Protein AF-A0A075FVX8-F1 (afdb_monomer_lite)

Secondary structure (DSSP, 8-state):
----------TTS--HHHHHHHHHHHHHHHHHHHSS--------S--TTS---------HHHHT-HHHHHHHHHHHHHHHH-HHHHHHHHHHHHHHHHHHHHHTT--HHHHHHHHHHHHT-----

InterPro domains:
  IPR002202 Hydroxymethylglutaryl-CoA reductase, class I/II [PF00368] (1-120)
  IPR002202 Hydroxymethylglutaryl-CoA reductase, class I/II [PTHR10572] (2-120)
  IPR009029 Hydroxymethylglutaryl-CoA reductase, class I/II, substrate-binding domain superfamily [SSF56542] (13-122)
  IPR023074 Hydroxymethylglutaryl-CoA reductase, class I/II, catalytic domain superfamily [G3DSA:3.90.770.10] (1-124)

Structure (mmCIF, N/CA/C/O backbone):
data_AF-A0A075FVX8-F1
#
_entry.id   AF-A0A075FVX8-F1
#
loop_
_atom_site.group_PDB
_atom_site.id
_atom_site.type_symbol
_atom_site.label_atom_id
_atom_site.label_alt_id
_atom_site.label_comp_id
_atom_site.label_asym_id
_atom_site.label_entity_id
_atom_site.label_seq_id
_atom_site.pdbx_PDB_ins_code
_atom_site.Cartn_x
_atom_site.Cartn_y
_atom_site.Cartn_z
_atom_site.occupancy
_atom_site.B_iso_or_equiv
_atom_site.auth_seq_id
_atom_site.auth_comp_id
_atom_site.auth_asym_id
_atom_site.auth_atom_id
_atom_site.pdbx_PDB_model_num
ATOM 1 N N . MET A 1 1 ? -7.493 -13.019 21.460 1.00 88.81 1 MET A N 1
ATOM 2 C CA . MET A 1 1 ? -7.837 -11.621 21.125 1.00 88.81 1 MET A CA 1
ATOM 3 C C . MET A 1 1 ? -8.887 -11.665 20.030 1.00 88.81 1 MET A C 1
ATOM 5 O O . MET A 1 1 ? -8.672 -12.394 19.071 1.00 88.81 1 MET A O 1
ATOM 9 N N . LEU A 1 2 ? -10.022 -10.987 20.205 1.00 95.56 2 LEU A N 1
ATOM 10 C CA . LEU A 1 2 ? -11.062 -10.877 19.178 1.00 95.56 2 LEU A CA 1
ATOM 11 C C . LEU A 1 2 ? -10.829 -9.582 18.397 1.00 95.56 2 LEU A C 1
ATOM 13 O O . LEU A 1 2 ? -10.656 -8.532 19.012 1.00 95.56 2 LEU A O 1
ATOM 17 N N . ILE A 1 3 ? -10.806 -9.668 17.069 1.00 97.25 3 ILE A N 1
ATOM 18 C CA . ILE A 1 3 ? -10.683 -8.515 16.173 1.00 97.25 3 ILE A CA 1
ATOM 19 C C . ILE A 1 3 ? -11.990 -8.420 15.393 1.00 97.25 3 ILE A C 1
ATOM 21 O O . ILE A 1 3 ? -12.432 -9.409 14.811 1.00 97.25 3 ILE A O 1
ATOM 25 N N . VAL A 1 4 ? -12.608 -7.242 15.409 1.00 97.12 4 VAL A N 1
ATOM 26 C CA . VAL A 1 4 ? -13.813 -6.942 14.634 1.00 97.12 4 VAL A CA 1
ATOM 27 C C . VAL A 1 4 ? -13.424 -5.922 13.577 1.00 97.12 4 VAL A C 1
ATOM 29 O O . VAL A 1 4 ? -13.007 -4.816 13.916 1.00 97.12 4 VAL A O 1
ATOM 32 N N . GLU A 1 5 ? -13.534 -6.300 12.307 1.00 97.00 5 GLU A N 1
ATOM 33 C CA . GLU A 1 5 ? -13.227 -5.423 11.178 1.00 97.00 5 GLU A CA 1
ATOM 34 C C . GLU A 1 5 ? -14.522 -4.887 10.566 1.00 97.00 5 GLU A C 1
ATOM 36 O O . GLU A 1 5 ? -15.383 -5.646 10.121 1.00 97.00 5 GLU A O 1
ATOM 41 N N . LEU A 1 6 ? -14.652 -3.562 10.536 1.00 96.75 6 LEU A N 1
ATOM 42 C CA . LEU A 1 6 ? -15.718 -2.871 9.822 1.00 96.75 6 LEU A CA 1
ATOM 43 C C . LEU A 1 6 ? -15.270 -2.629 8.379 1.00 96.75 6 LEU A C 1
ATOM 45 O O . LEU A 1 6 ? -14.285 -1.932 8.140 1.00 96.75 6 LEU A O 1
ATOM 49 N N . LEU A 1 7 ? -16.005 -3.183 7.416 1.00 96.44 7 LEU A N 1
ATOM 50 C CA . LEU A 1 7 ? -15.822 -2.865 6.002 1.00 96.44 7 LEU A CA 1
ATOM 51 C C . LEU A 1 7 ? -16.721 -1.679 5.657 1.00 96.44 7 LEU A C 1
ATOM 53 O O . LEU A 1 7 ? -17.943 -1.809 5.648 1.00 96.44 7 LEU A O 1
ATOM 57 N N . ILE A 1 8 ? -16.106 -0.522 5.426 1.00 96.12 8 ILE A N 1
ATOM 58 C CA . ILE A 1 8 ? -16.803 0.752 5.248 1.00 96.12 8 ILE A CA 1
ATOM 59 C C . ILE A 1 8 ? -16.475 1.297 3.862 1.00 96.12 8 ILE A C 1
ATOM 61 O O . ILE A 1 8 ? -15.304 1.460 3.517 1.00 96.12 8 ILE A O 1
ATOM 65 N N . ASP A 1 9 ? -17.514 1.609 3.092 1.00 96.62 9 ASP A N 1
ATOM 66 C CA . ASP A 1 9 ? -17.383 2.474 1.925 1.00 96.62 9 ASP A CA 1
ATOM 67 C C . ASP A 1 9 ? -17.311 3.930 2.400 1.00 96.62 9 ASP A C 1
ATOM 69 O O . ASP A 1 9 ? -18.221 4.437 3.058 1.00 96.62 9 ASP A O 1
ATOM 73 N N . VAL A 1 10 ? -16.187 4.579 2.112 1.00 96.81 10 VAL A N 1
ATOM 74 C CA . VAL A 1 10 ? -15.881 5.951 2.538 1.00 96.81 10 VAL A CA 1
ATOM 75 C C . VAL A 1 10 ? -16.048 6.962 1.400 1.00 96.81 10 VAL A C 1
ATOM 77 O O . VAL A 1 10 ? -15.718 8.136 1.580 1.00 96.81 10 VAL A O 1
ATOM 80 N N . GLY A 1 11 ? -16.540 6.518 0.236 1.00 95.81 11 GLY A N 1
ATOM 81 C CA . GLY A 1 11 ? -16.664 7.331 -0.969 1.00 95.81 11 GLY A CA 1
ATOM 82 C C . GLY A 1 11 ? -15.331 7.965 -1.373 1.00 95.81 11 GLY A C 1
ATOM 83 O O . GLY A 1 11 ? -14.286 7.307 -1.408 1.00 95.81 11 GLY A O 1
ATOM 84 N N . ASP A 1 12 ? -15.357 9.274 -1.621 1.00 96.06 12 ASP A N 1
ATOM 85 C CA . ASP A 1 12 ? -14.188 10.041 -2.068 1.00 96.06 12 ASP A CA 1
ATOM 86 C C . ASP A 1 12 ? -13.205 10.392 -0.941 1.00 96.06 12 ASP A C 1
ATOM 88 O O . ASP A 1 12 ? -12.118 10.918 -1.189 1.00 96.06 12 ASP A O 1
ATOM 92 N N . ALA A 1 13 ? -13.545 10.10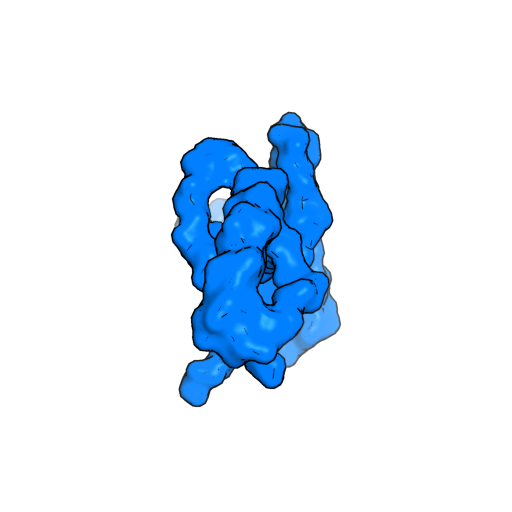0 0.317 1.00 96.31 13 ALA A N 1
ATOM 93 C CA . ALA A 1 13 ? -12.642 10.348 1.430 1.00 96.31 13 ALA A CA 1
ATOM 94 C C . ALA A 1 13 ? -11.522 9.293 1.500 1.00 96.31 13 ALA A C 1
ATOM 96 O O . ALA A 1 13 ? -11.651 8.145 1.062 1.00 96.31 13 ALA A O 1
ATOM 97 N N . MET A 1 14 ? -10.416 9.647 2.161 1.00 96.50 14 MET A N 1
ATOM 98 C CA . MET A 1 14 ? -9.446 8.646 2.622 1.00 96.50 14 MET A CA 1
ATOM 99 C C . MET A 1 14 ? -10.103 7.681 3.621 1.00 96.50 14 MET A C 1
ATOM 101 O O . MET A 1 14 ? -9.908 6.47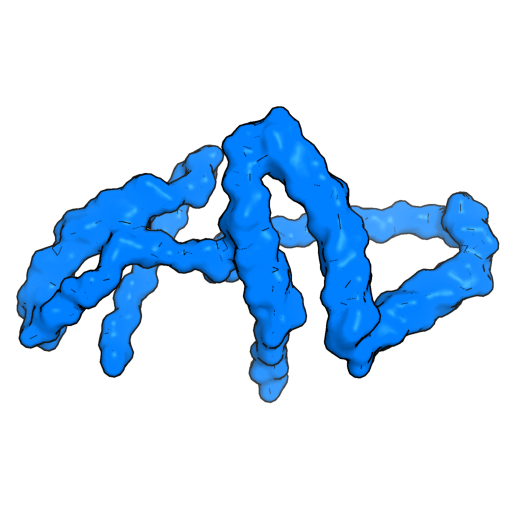2 3.530 1.00 96.50 14 MET A O 1
ATOM 105 N N . GLY A 1 15 ? -10.904 8.218 4.549 1.00 96.56 15 GLY A N 1
ATOM 106 C CA . GLY A 1 15 ? -11.763 7.420 5.424 1.00 96.56 15 GLY A CA 1
ATOM 107 C C . GLY A 1 15 ? -11.314 7.263 6.879 1.00 96.56 15 GLY A C 1
ATOM 108 O O . GLY A 1 15 ? -12.042 6.648 7.653 1.00 96.56 15 GLY A O 1
ATOM 109 N N . ALA A 1 16 ? -10.166 7.816 7.289 1.00 96.56 16 ALA A N 1
ATOM 110 C CA . ALA A 1 16 ? -9.622 7.596 8.635 1.00 96.56 16 ALA A CA 1
ATOM 111 C C . ALA A 1 16 ? -10.565 8.057 9.761 1.00 96.56 16 ALA A C 1
ATOM 113 O O . ALA A 1 16 ? -10.924 7.264 10.631 1.00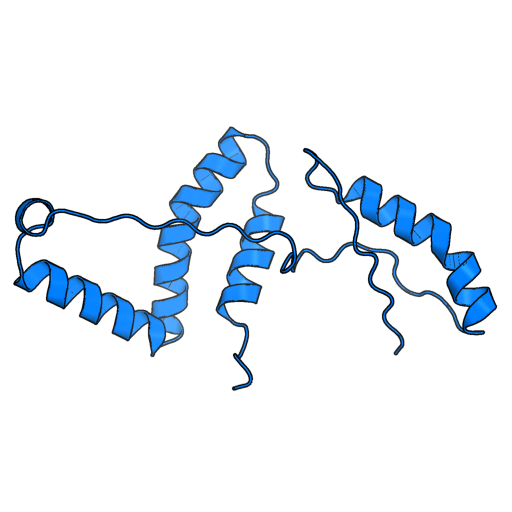 96.56 16 ALA A O 1
ATOM 114 N N . ASN A 1 17 ? -11.022 9.311 9.713 1.00 96.62 17 ASN A N 1
ATOM 115 C CA . ASN A 1 17 ? -11.874 9.873 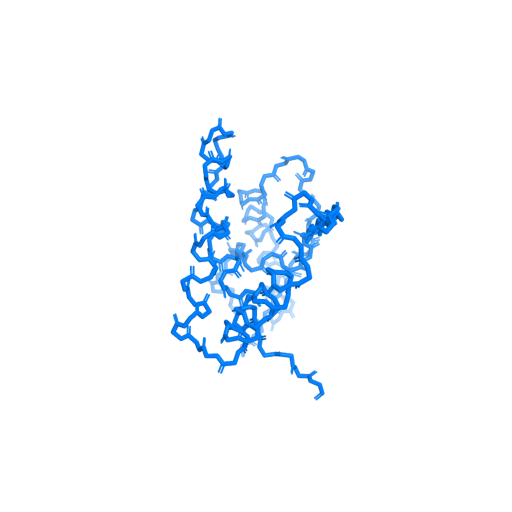10.765 1.00 96.62 17 ASN A CA 1
ATOM 116 C C . ASN A 1 17 ? -13.235 9.173 10.834 1.00 96.62 17 ASN A C 1
ATOM 118 O O . ASN A 1 17 ? -13.639 8.738 11.907 1.00 96.62 17 ASN A O 1
ATOM 122 N N . VAL A 1 18 ? -13.908 9.007 9.689 1.00 96.75 18 VAL A N 1
ATOM 123 C CA . VAL A 1 18 ? -15.222 8.345 9.635 1.00 96.75 18 VAL A CA 1
ATOM 124 C C . VAL A 1 18 ? -15.144 6.902 10.137 1.00 96.75 18 VAL A C 1
ATOM 126 O O . VAL A 1 18 ? -15.990 6.488 10.926 1.00 96.75 18 VAL A O 1
ATOM 129 N N . THR A 1 19 ? -14.086 6.169 9.776 1.00 97.19 19 THR A N 1
ATOM 130 C CA . THR A 1 19 ? -13.861 4.801 10.258 1.00 97.19 19 THR A CA 1
ATOM 131 C C . THR A 1 19 ? -13.690 4.771 11.772 1.00 97.19 19 THR A C 1
ATOM 133 O O . THR A 1 19 ? -14.350 3.980 12.441 1.00 97.19 19 THR A O 1
ATOM 136 N N . ASN A 1 20 ? -12.863 5.654 12.339 1.00 98.00 20 ASN A N 1
ATOM 137 C CA . ASN A 1 20 ? -12.640 5.692 13.786 1.00 98.00 20 ASN A CA 1
ATOM 138 C C . ASN A 1 20 ? -13.920 6.049 14.551 1.00 98.00 20 ASN A C 1
ATOM 140 O O . ASN A 1 20 ? -14.257 5.368 15.516 1.00 98.00 20 ASN A O 1
ATOM 144 N N . THR A 1 21 ? -14.677 7.043 14.080 1.00 98.31 21 THR A N 1
ATOM 145 C CA . THR A 1 21 ? -15.965 7.415 14.679 1.00 98.31 21 THR A CA 1
ATOM 146 C C . THR A 1 21 ? -16.960 6.253 14.646 1.00 98.31 21 THR A C 1
ATOM 148 O O . THR A 1 21 ? -17.643 5.999 15.637 1.00 98.31 21 THR A O 1
ATOM 151 N N . MET A 1 22 ? -17.021 5.496 13.545 1.00 98.12 22 MET A N 1
ATOM 152 C CA . MET A 1 22 ? -17.861 4.296 13.469 1.00 98.12 22 MET A CA 1
ATOM 153 C C . MET A 1 22 ? -17.389 3.204 14.441 1.00 98.12 22 MET A C 1
ATOM 155 O O . MET A 1 22 ? -18.214 2.632 15.153 1.00 98.12 22 MET A O 1
ATOM 159 N N . CYS A 1 23 ? -16.078 2.952 14.535 1.00 98.12 23 CYS A N 1
ATOM 160 C CA . CYS A 1 23 ? -15.501 2.013 15.504 1.00 98.12 23 CYS A CA 1
ATOM 161 C C . CYS A 1 23 ? -15.833 2.400 16.955 1.00 98.12 23 CYS A C 1
ATOM 163 O O . CYS A 1 23 ? -16.153 1.534 17.769 1.00 98.12 23 CYS A O 1
ATOM 165 N N . GLU A 1 24 ? -15.760 3.689 17.291 1.00 98.31 24 GLU A N 1
ATOM 166 C CA . GLU A 1 24 ? -16.128 4.214 18.610 1.00 98.31 24 GLU A CA 1
ATOM 167 C C . GLU A 1 24 ? -17.616 4.012 18.903 1.00 98.31 24 GLU A C 1
ATOM 169 O O . GLU A 1 24 ? -17.965 3.529 19.980 1.00 98.31 24 GLU A O 1
ATOM 174 N N . ALA A 1 25 ? -18.485 4.302 17.931 1.00 98.31 25 ALA A N 1
ATOM 175 C CA . ALA A 1 25 ? -19.931 4.177 18.082 1.00 98.31 25 ALA A CA 1
ATOM 176 C C . ALA A 1 25 ? -20.388 2.729 18.330 1.00 98.31 25 ALA A C 1
ATOM 178 O O . ALA A 1 25 ? -21.306 2.501 19.119 1.00 98.31 25 ALA A O 1
ATOM 179 N N . ILE A 1 26 ? -19.751 1.741 17.691 1.00 97.75 26 ILE A N 1
ATOM 180 C CA . ILE A 1 26 ? -20.130 0.329 17.859 1.00 97.75 26 ILE A CA 1
ATOM 181 C C . ILE A 1 26 ? -19.488 -0.342 19.078 1.00 97.75 26 ILE A C 1
ATOM 183 O O . ILE A 1 26 ? -19.934 -1.418 19.479 1.00 97.75 26 ILE A O 1
ATOM 187 N N . ALA A 1 27 ? -18.451 0.252 19.678 1.00 98.25 27 ALA A N 1
ATOM 188 C CA . ALA A 1 27 ? -17.693 -0.383 20.754 1.00 98.25 27 ALA A CA 1
ATOM 189 C C . ALA A 1 27 ? -18.570 -0.847 21.938 1.00 98.25 27 ALA A C 1
ATOM 191 O O . ALA A 1 27 ? -18.423 -2.007 22.329 1.00 98.25 27 ALA A O 1
ATOM 192 N N . PRO A 1 28 ? -19.540 -0.055 22.449 1.00 98.38 28 PRO A N 1
ATOM 193 C CA . PRO A 1 28 ? -20.413 -0.504 23.539 1.00 98.38 28 PRO A CA 1
ATOM 194 C C . PRO A 1 28 ? -21.258 -1.733 23.174 1.00 98.38 28 PRO A C 1
ATOM 196 O O . PRO A 1 28 ? -21.511 -2.593 24.017 1.00 98.38 28 PRO A O 1
ATOM 199 N N . LEU A 1 29 ? -21.683 -1.846 21.909 1.00 98.31 29 LEU A N 1
ATOM 200 C CA . LEU A 1 29 ? -22.414 -3.016 21.424 1.00 98.31 29 LEU A CA 1
ATOM 201 C C . LEU A 1 29 ? -21.509 -4.253 21.403 1.00 98.31 29 LEU A C 1
ATOM 203 O O . LEU A 1 29 ? -21.929 -5.319 21.847 1.00 98.31 29 LEU A O 1
ATOM 207 N N . ILE A 1 30 ? -20.266 -4.112 20.937 1.00 98.12 30 ILE A N 1
ATOM 208 C CA . ILE A 1 30 ? -19.293 -5.211 20.925 1.00 98.12 30 ILE A CA 1
ATOM 209 C C . ILE A 1 30 ? -18.964 -5.675 22.349 1.00 98.12 30 ILE A C 1
ATOM 211 O O . ILE A 1 30 ? -18.928 -6.882 22.588 1.00 98.12 30 ILE A O 1
ATOM 215 N N . GLU A 1 31 ? -18.780 -4.764 23.308 1.00 98.31 31 GLU A N 1
ATOM 216 C CA . GLU A 1 31 ? -18.575 -5.125 24.723 1.00 98.31 31 GLU A CA 1
ATOM 217 C C . GLU A 1 31 ? -19.784 -5.873 25.288 1.00 98.31 31 GLU A C 1
ATOM 219 O O . GLU A 1 31 ? -19.628 -6.941 25.879 1.00 98.31 31 GLU A O 1
ATOM 224 N N . LYS A 1 32 ? -21.002 -5.383 25.023 1.00 98.38 32 LYS A N 1
ATOM 225 C CA . LYS A 1 32 ? -22.241 -6.036 25.465 1.00 98.38 32 LYS A CA 1
ATOM 226 C C . LYS A 1 32 ? -22.409 -7.443 24.888 1.00 98.38 32 LYS A C 1
ATOM 228 O O . LYS A 1 32 ? -22.832 -8.341 25.607 1.00 98.38 32 LYS A O 1
ATOM 233 N N . VAL A 1 33 ? -22.118 -7.632 23.600 1.00 98.06 33 VAL A N 1
ATOM 234 C CA . VAL A 1 33 ? -22.288 -8.924 22.912 1.00 98.06 33 VAL A CA 1
ATOM 235 C C . VAL A 1 33 ? -21.193 -9.916 23.300 1.00 98.06 33 VAL A C 1
ATOM 237 O O . VAL A 1 33 ? -21.472 -11.099 23.468 1.00 98.06 33 VAL A O 1
ATOM 240 N N . SER A 1 34 ? -19.951 -9.453 23.441 1.00 97.56 34 SER A N 1
ATOM 241 C CA . SER A 1 34 ? -18.811 -10.331 23.728 1.00 97.56 34 SER A CA 1
ATOM 242 C C . SER A 1 34 ? -18.576 -10.586 25.219 1.00 97.56 34 SER A C 1
ATOM 244 O O . SER A 1 34 ? -17.875 -11.536 25.559 1.00 97.56 34 SER A O 1
ATOM 246 N N . GLY A 1 35 ? -19.091 -9.726 26.106 1.00 97.81 35 GLY A N 1
ATOM 247 C CA . GLY A 1 35 ? -18.733 -9.704 27.529 1.00 97.81 35 GLY A CA 1
ATOM 248 C C . GLY A 1 35 ? -17.285 -9.266 27.802 1.00 97.81 35 GLY A C 1
ATOM 249 O O . GLY A 1 35 ? -16.817 -9.365 28.934 1.00 97.81 35 GLY A O 1
ATOM 250 N N . GLY A 1 36 ? -16.557 -8.826 26.771 1.00 97.06 36 GLY A N 1
ATOM 251 C CA . GLY A 1 36 ? -15.169 -8.381 26.852 1.00 97.06 36 GLY A CA 1
ATOM 252 C C . GLY A 1 36 ? -15.019 -6.861 26.933 1.00 97.06 36 GLY A C 1
ATOM 253 O O . GLY A 1 36 ? -15.994 -6.117 26.972 1.00 97.06 36 GLY A O 1
ATOM 254 N N . ARG A 1 37 ? -13.762 -6.401 26.914 1.00 97.62 37 ARG A N 1
ATOM 255 C CA . ARG A 1 37 ? -13.382 -4.981 26.861 1.00 97.62 37 ARG A CA 1
ATOM 256 C C . ARG A 1 37 ? -12.821 -4.631 25.485 1.00 97.62 37 ARG A C 1
ATOM 258 O O . ARG A 1 37 ? -11.908 -5.308 25.007 1.00 97.62 37 ARG A O 1
ATOM 265 N N . VAL A 1 38 ? -13.281 -3.536 24.886 1.00 98.06 38 VAL A N 1
ATOM 266 C CA . VAL A 1 38 ? -12.728 -3.018 23.627 1.00 98.06 38 VAL A CA 1
ATOM 267 C C . VAL A 1 38 ? -11.478 -2.186 23.919 1.00 98.06 38 VAL A C 1
ATOM 269 O O . VAL A 1 38 ? -11.515 -1.158 24.600 1.00 98.06 38 VAL A O 1
ATOM 272 N N . LEU A 1 39 ? -10.337 -2.618 23.376 1.00 97.75 39 LEU A N 1
ATOM 273 C CA . LEU A 1 39 ? -9.046 -1.963 23.602 1.00 97.75 39 LEU A CA 1
ATOM 274 C C . LEU A 1 39 ? -8.791 -0.806 22.626 1.00 97.75 39 LEU A C 1
ATOM 276 O O . LEU A 1 39 ? -8.558 0.317 23.073 1.00 97.75 39 LEU A O 1
ATOM 280 N N . LEU A 1 40 ? -8.861 -1.068 21.317 1.00 97.62 40 LEU A N 1
ATOM 281 C CA . LEU A 1 40 ? -8.591 -0.109 20.239 1.00 97.62 40 LEU A CA 1
ATOM 282 C C . LEU A 1 40 ? -9.807 0.034 19.314 1.00 97.62 40 LEU A C 1
ATOM 284 O O . LEU A 1 40 ? -10.542 -0.927 19.104 1.00 97.62 40 LEU A O 1
ATOM 288 N N . ARG A 1 41 ? -9.988 1.240 18.765 1.00 97.81 41 ARG A N 1
ATOM 289 C CA . ARG A 1 41 ? -11.046 1.636 17.818 1.00 97.81 41 ARG A CA 1
ATOM 290 C C . ARG A 1 41 ? -10.389 2.469 16.721 1.00 97.81 41 ARG A C 1
ATOM 292 O O . ARG A 1 41 ? -10.377 3.691 16.786 1.00 97.81 41 ARG A O 1
ATOM 299 N N . ILE A 1 42 ? -9.698 1.802 15.810 1.00 97.62 42 ILE A N 1
ATOM 300 C CA . ILE A 1 42 ? -8.767 2.461 14.894 1.00 97.62 42 ILE A CA 1
ATOM 301 C C . ILE A 1 42 ? -8.834 1.799 13.523 1.00 97.62 42 ILE A C 1
ATOM 303 O O . ILE A 1 42 ? -8.981 0.579 13.439 1.00 97.62 42 ILE A O 1
ATOM 307 N N . LEU A 1 43 ? -8.730 2.592 12.458 1.00 97.38 43 LEU A N 1
ATOM 308 C CA . LEU A 1 43 ? -8.574 2.061 11.109 1.00 97.38 43 LEU A CA 1
ATOM 309 C C . LEU A 1 43 ? -7.303 1.208 10.970 1.00 97.38 43 LEU A C 1
ATOM 311 O O . LEU A 1 43 ? -6.320 1.380 11.693 1.00 97.38 43 LEU A O 1
ATOM 315 N N . SER A 1 44 ? -7.293 0.355 9.950 1.00 97.19 44 SER A N 1
ATOM 316 C CA . SER A 1 44 ? -6.074 -0.264 9.440 1.00 97.19 44 SER A CA 1
ATOM 317 C C . SER A 1 44 ? -5.581 0.505 8.217 1.00 97.19 44 SER A C 1
ATOM 319 O O . SER A 1 44 ? -6.337 0.704 7.268 1.00 97.19 44 SER A O 1
ATOM 321 N N . ASN A 1 45 ? -4.300 0.884 8.199 1.00 97.06 45 ASN A N 1
ATOM 322 C CA . ASN A 1 45 ? -3.660 1.383 6.976 1.00 97.06 45 ASN A CA 1
ATOM 323 C C . ASN A 1 45 ? -3.347 0.252 5.984 1.00 97.06 45 ASN A C 1
ATOM 325 O O . ASN A 1 45 ? -2.989 0.528 4.847 1.00 97.06 45 ASN A O 1
ATOM 329 N N . TYR A 1 46 ? -3.505 -1.021 6.366 1.00 96.12 46 TYR A N 1
ATOM 330 C CA . TYR A 1 46 ? -3.336 -2.139 5.443 1.00 96.12 46 TYR A CA 1
ATOM 331 C C . TYR A 1 46 ? -4.610 -2.366 4.608 1.00 96.12 46 TYR A C 1
ATOM 333 O O . TYR A 1 46 ? -5.353 -3.334 4.784 1.00 96.12 46 TYR A O 1
ATOM 341 N N . SER A 1 47 ? -4.876 -1.429 3.699 1.00 91.25 47 SER A N 1
ATOM 342 C CA . SER A 1 47 ? -6.127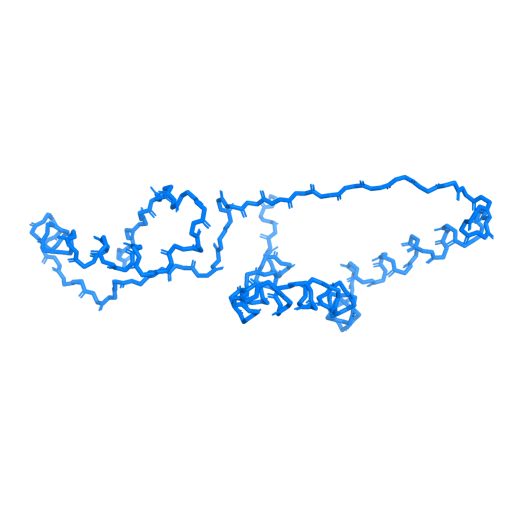 -1.240 2.953 1.00 91.25 47 SER A CA 1
ATOM 343 C C . SER A 1 47 ? -6.345 -2.228 1.791 1.00 91.25 47 SER A C 1
ATOM 345 O O . SER A 1 47 ? -6.730 -1.852 0.688 1.00 91.25 47 SER A O 1
ATOM 347 N N . THR A 1 48 ? -6.187 -3.532 2.038 1.00 93.50 48 THR A N 1
ATOM 348 C CA . THR A 1 48 ? -6.288 -4.599 1.011 1.00 93.50 48 THR A CA 1
ATOM 349 C C . THR A 1 48 ? -7.650 -4.731 0.315 1.00 93.50 48 THR A C 1
ATOM 351 O O . THR A 1 48 ? -7.773 -5.470 -0.660 1.00 93.50 48 THR A O 1
ATOM 354 N N . LYS A 1 49 ? -8.686 -4.038 0.802 1.00 94.19 49 LYS A N 1
ATOM 355 C CA . LYS A 1 49 ? -10.018 -3.969 0.177 1.00 94.19 49 LYS A CA 1
ATOM 356 C C . LYS A 1 49 ? -10.190 -2.773 -0.768 1.00 94.19 49 LYS A C 1
ATOM 358 O O . LYS A 1 49 ? -11.219 -2.678 -1.423 1.00 94.19 49 LYS A O 1
ATOM 363 N N . ARG A 1 50 ? -9.189 -1.889 -0.866 1.00 94.00 50 ARG A N 1
ATOM 364 C CA . ARG A 1 50 ? -9.180 -0.689 -1.717 1.00 94.00 50 ARG A CA 1
ATOM 365 C C . ARG A 1 50 ? -7.956 -0.714 -2.638 1.00 94.00 50 ARG A C 1
ATOM 367 O O . ARG A 1 50 ? -7.044 0.096 -2.505 1.00 94.00 50 ARG A O 1
ATOM 374 N N . MET A 1 51 ? -7.926 -1.696 -3.538 1.00 94.69 51 MET A N 1
ATOM 375 C CA . MET A 1 51 ? -6.801 -1.941 -4.447 1.00 94.69 51 MET A CA 1
ATOM 376 C C . MET A 1 51 ? -7.035 -1.308 -5.818 1.00 94.69 51 MET A C 1
ATOM 378 O O . MET A 1 51 ? -8.155 -1.298 -6.323 1.00 94.69 51 MET A O 1
ATOM 382 N N . VAL A 1 52 ? -5.951 -0.842 -6.436 1.00 95.56 52 VAL A N 1
ATOM 383 C CA . VAL A 1 52 ? -5.918 -0.364 -7.824 1.00 95.56 52 VAL A CA 1
ATOM 384 C C . VAL A 1 52 ? -4.778 -1.077 -8.551 1.00 95.56 52 VAL A C 1
ATOM 386 O O . VAL A 1 52 ? -3.737 -1.359 -7.957 1.00 95.56 52 VAL A O 1
ATOM 389 N N . THR A 1 53 ? -4.971 -1.379 -9.834 1.00 96.31 53 THR A N 1
ATOM 390 C CA . THR A 1 53 ? -3.961 -2.004 -10.699 1.00 96.31 53 THR A CA 1
ATOM 391 C C . THR A 1 53 ? -3.799 -1.181 -11.969 1.00 96.31 53 THR A C 1
ATOM 393 O O . THR A 1 53 ? -4.788 -0.737 -12.548 1.00 96.31 53 THR A O 1
ATOM 396 N N . ALA A 1 54 ? -2.553 -0.989 -12.400 1.00 96.50 54 ALA A N 1
ATOM 397 C CA . ALA A 1 54 ? -2.208 -0.307 -13.640 1.00 96.50 54 ALA A CA 1
ATOM 398 C C . ALA A 1 54 ? -1.271 -1.188 -14.474 1.00 96.50 54 ALA A C 1
ATOM 400 O O . ALA A 1 54 ? -0.392 -1.857 -13.932 1.00 96.50 54 ALA A O 1
ATOM 401 N N . THR A 1 55 ? -1.457 -1.173 -15.791 1.00 97.25 55 THR A N 1
ATOM 402 C CA . THR A 1 55 ? -0.647 -1.920 -16.759 1.00 97.25 55 THR A CA 1
ATOM 403 C C . THR A 1 55 ? -0.337 -1.032 -17.954 1.00 97.25 55 THR A C 1
ATOM 405 O O . THR A 1 55 ? -1.185 -0.240 -18.363 1.00 97.25 55 THR A O 1
ATOM 408 N N . ALA A 1 56 ? 0.846 -1.192 -18.539 1.00 96.62 56 ALA A N 1
ATOM 409 C CA . ALA A 1 56 ? 1.247 -0.499 -19.757 1.00 96.62 56 ALA A CA 1
ATOM 410 C C . ALA A 1 56 ? 1.969 -1.470 -20.697 1.00 96.62 56 ALA A C 1
ATOM 412 O O . ALA A 1 56 ? 2.630 -2.403 -20.242 1.00 96.62 56 ALA A O 1
ATOM 413 N N . VAL A 1 57 ? 1.831 -1.235 -22.000 1.00 97.25 57 VAL A N 1
ATOM 414 C CA . VAL A 1 57 ? 2.555 -1.950 -23.055 1.00 97.25 57 VAL A CA 1
ATOM 415 C C . VAL A 1 57 ? 3.438 -0.936 -23.760 1.00 97.25 57 VAL A C 1
ATOM 417 O O . VAL A 1 57 ? 2.969 0.140 -24.129 1.00 97.25 57 VAL A O 1
ATOM 420 N N . PHE A 1 58 ? 4.707 -1.283 -23.929 1.00 96.31 58 PHE A N 1
ATOM 421 C CA . PHE A 1 58 ? 5.689 -0.440 -24.591 1.00 96.31 58 PHE A CA 1
ATOM 422 C C . PHE A 1 58 ? 6.165 -1.129 -25.862 1.00 96.31 58 PHE A C 1
ATOM 424 O O . PHE A 1 58 ? 6.375 -2.343 -25.874 1.00 96.31 58 PHE A O 1
ATOM 431 N N . ASP A 1 59 ? 6.328 -0.345 -26.923 1.00 97.38 59 ASP A N 1
ATOM 432 C CA . ASP A 1 59 ? 6.999 -0.815 -28.124 1.00 97.38 59 ASP A CA 1
ATOM 433 C C . ASP A 1 59 ? 8.462 -1.152 -27.801 1.00 97.38 59 ASP A C 1
ATOM 435 O O . ASP A 1 59 ? 9.161 -0.389 -27.127 1.00 97.38 59 ASP A O 1
ATOM 439 N N . LYS A 1 60 ? 8.912 -2.315 -28.278 1.00 96.75 60 LYS A N 1
ATOM 440 C CA . LYS A 1 60 ? 10.231 -2.863 -27.962 1.00 96.75 60 LYS A CA 1
ATOM 441 C C . LYS A 1 60 ? 11.350 -1.952 -28.451 1.00 96.75 60 LYS A C 1
ATOM 443 O O . LYS A 1 60 ? 12.318 -1.713 -27.731 1.00 96.75 60 LYS A O 1
ATOM 448 N N . ASP A 1 61 ? 11.225 -1.448 -29.670 1.00 97.38 61 ASP A N 1
ATOM 449 C CA . ASP A 1 61 ? 12.275 -0.637 -30.276 1.00 97.38 61 ASP A CA 1
ATOM 450 C C . ASP A 1 61 ? 12.342 0.741 -29.601 1.00 97.38 61 ASP A C 1
ATOM 452 O O . ASP A 1 61 ? 13.430 1.259 -29.354 1.00 97.38 61 ASP A O 1
ATOM 456 N N . SER A 1 62 ? 11.197 1.266 -29.159 1.00 97.06 62 SER A N 1
ATOM 457 C CA . SER A 1 62 ? 11.096 2.499 -28.369 1.00 97.06 62 SER A CA 1
ATOM 458 C C . SER A 1 62 ? 11.761 2.414 -26.989 1.00 97.06 62 SER A C 1
ATOM 460 O O . SER A 1 62 ? 12.209 3.438 -26.472 1.00 97.06 62 SER A O 1
ATOM 462 N N . VAL A 1 63 ? 11.850 1.223 -26.383 1.00 95.50 63 VAL A N 1
ATOM 463 C CA . VAL A 1 63 ? 12.561 1.017 -25.103 1.00 95.50 63 VAL A CA 1
ATOM 464 C C . VAL A 1 63 ? 14.029 0.616 -25.274 1.00 95.50 63 VAL A C 1
ATOM 466 O O . VAL A 1 63 ? 14.750 0.553 -24.282 1.00 95.50 63 VAL A O 1
ATOM 469 N N . GLY A 1 64 ? 14.498 0.394 -26.508 1.00 96.81 64 GLY A N 1
ATOM 470 C CA . GLY A 1 64 ? 15.902 0.089 -26.812 1.00 96.81 64 GLY A CA 1
ATOM 471 C C . GLY A 1 64 ? 16.175 -1.320 -27.350 1.00 96.81 64 GLY A C 1
ATOM 472 O O . GLY A 1 64 ? 17.334 -1.735 -27.398 1.00 96.81 64 GLY A O 1
ATOM 473 N N . GLY A 1 65 ? 15.145 -2.050 -27.781 1.00 97.88 65 GLY A N 1
ATOM 474 C CA . GLY A 1 65 ? 15.274 -3.351 -28.440 1.00 97.88 65 GLY A CA 1
ATOM 475 C C . GLY A 1 65 ? 15.233 -4.551 -27.486 1.00 97.88 65 GLY A C 1
ATOM 476 O O . GLY A 1 65 ? 15.140 -4.412 -26.268 1.00 97.88 65 GLY A O 1
ATOM 477 N N . GLU A 1 66 ? 15.330 -5.757 -28.059 1.00 97.88 66 GLU A N 1
ATOM 478 C CA . GLU A 1 66 ? 15.172 -7.046 -27.350 1.00 97.88 66 GLU A CA 1
ATOM 479 C C . GLU A 1 66 ? 16.068 -7.170 -26.118 1.00 97.88 66 GLU A C 1
ATOM 481 O O . GLU A 1 66 ? 15.596 -7.475 -25.030 1.00 97.88 66 GLU A O 1
ATOM 486 N N . LYS A 1 67 ? 17.353 -6.840 -26.266 1.00 98.06 67 LYS A N 1
ATOM 487 C CA . LYS A 1 67 ? 18.318 -6.963 -25.173 1.00 98.06 67 LYS A CA 1
ATOM 488 C C . LYS A 1 67 ? 17.938 -6.106 -23.959 1.00 98.06 67 LYS A C 1
ATOM 490 O O . LYS A 1 67 ? 18.116 -6.543 -22.830 1.00 98.06 67 LYS A O 1
ATOM 495 N N . ILE A 1 68 ? 17.407 -4.900 -24.179 1.00 98.19 68 ILE A N 1
ATOM 496 C CA . ILE A 1 68 ? 16.981 -4.028 -23.076 1.00 98.19 68 ILE A CA 1
ATOM 497 C C . ILE A 1 68 ? 15.737 -4.592 -22.388 1.00 98.19 68 ILE A C 1
ATOM 499 O O . ILE A 1 68 ? 15.633 -4.514 -21.165 1.00 98.19 68 ILE A O 1
ATOM 503 N N . VAL A 1 69 ? 14.823 -5.207 -23.141 1.00 98.19 69 VAL A N 1
ATOM 504 C CA . VAL A 1 69 ? 13.674 -5.918 -22.565 1.00 98.19 69 VAL A CA 1
ATOM 505 C C . VAL A 1 69 ? 14.142 -7.088 -21.692 1.00 98.19 69 VAL A C 1
ATOM 507 O O . VAL A 1 69 ? 13.697 -7.202 -20.549 1.00 98.19 69 VAL A O 1
ATOM 510 N N . ASP A 1 70 ? 15.089 -7.897 -22.168 1.00 98.31 70 ASP A N 1
ATOM 511 C CA . ASP A 1 70 ? 15.671 -9.000 -21.391 1.00 98.31 70 ASP A CA 1
ATOM 512 C C . ASP A 1 70 ? 16.372 -8.507 -20.113 1.00 98.31 70 ASP A C 1
ATOM 514 O O . ASP A 1 70 ? 16.211 -9.095 -19.035 1.00 98.31 70 ASP A O 1
ATOM 518 N N . ASP A 1 71 ? 17.105 -7.393 -20.197 1.00 98.44 71 ASP A N 1
ATOM 519 C CA . ASP A 1 71 ? 17.756 -6.760 -19.046 1.00 98.44 71 ASP A CA 1
ATOM 520 C C . ASP A 1 71 ? 16.719 -6.222 -18.038 1.00 98.44 71 ASP A C 1
ATOM 522 O O . ASP A 1 71 ? 16.890 -6.380 -16.825 1.00 98.44 71 ASP A O 1
ATOM 526 N N . MET A 1 72 ? 15.606 -5.640 -18.506 1.00 97.94 72 MET A N 1
ATOM 527 C CA . MET A 1 72 ? 14.489 -5.208 -17.652 1.00 97.94 72 MET A CA 1
ATOM 528 C C . MET A 1 72 ? 13.844 -6.389 -16.917 1.00 97.94 72 MET A C 1
ATOM 530 O O . MET A 1 72 ? 13.604 -6.304 -15.708 1.00 97.94 72 MET A O 1
ATOM 534 N N . ILE A 1 73 ? 13.597 -7.499 -17.620 1.00 98.19 73 ILE A N 1
ATOM 535 C CA . ILE A 1 73 ? 13.062 -8.734 -17.030 1.00 98.19 73 ILE A CA 1
ATOM 536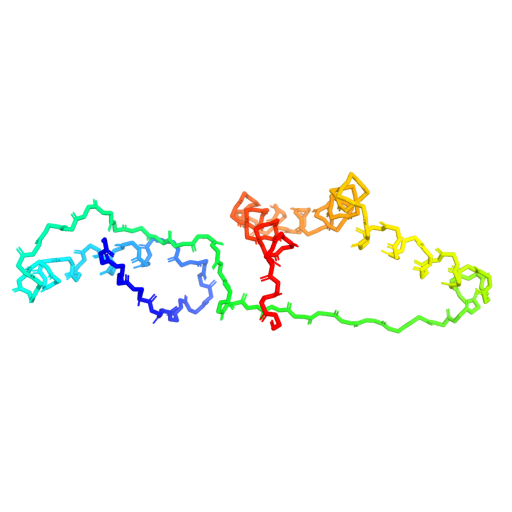 C C . ILE A 1 73 ? 14.045 -9.283 -15.992 1.00 98.19 73 ILE A C 1
ATOM 538 O O . ILE A 1 73 ? 13.643 -9.610 -14.874 1.00 98.19 73 ILE A O 1
ATOM 542 N N . SER A 1 74 ? 15.338 -9.319 -16.312 1.00 98.56 74 SER A N 1
ATOM 543 C CA . SER A 1 74 ? 16.392 -9.767 -15.394 1.00 98.56 74 SER A CA 1
ATOM 544 C C . SER A 1 74 ? 16.473 -8.888 -14.140 1.00 98.56 74 SER A C 1
ATOM 546 O O . SER A 1 74 ? 16.572 -9.398 -13.022 1.00 98.56 74 SER A O 1
ATOM 548 N N . ALA A 1 75 ? 16.355 -7.566 -14.288 1.00 98.50 75 ALA A N 1
ATOM 549 C CA . ALA A 1 75 ? 16.339 -6.626 -13.169 1.00 98.50 75 ALA A CA 1
ATOM 550 C C . ALA A 1 75 ? 15.096 -6.788 -12.276 1.00 98.50 75 ALA A C 1
ATOM 552 O O . ALA A 1 75 ? 15.198 -6.655 -11.051 1.00 98.50 75 ALA A O 1
ATOM 553 N N . PHE A 1 76 ? 13.934 -7.093 -12.866 1.00 97.81 76 PHE A N 1
ATOM 554 C CA . PHE A 1 76 ? 12.735 -7.466 -12.115 1.00 97.81 76 PHE A CA 1
ATOM 555 C C . PHE A 1 76 ? 12.951 -8.772 -11.343 1.00 97.81 76 PHE A C 1
ATOM 557 O O . PHE A 1 76 ? 12.699 -8.808 -10.141 1.00 97.81 76 PHE A O 1
ATOM 564 N N . GLN A 1 77 ? 13.476 -9.817 -11.992 1.00 98.44 77 GLN A N 1
ATOM 565 C CA . GLN A 1 77 ? 13.761 -11.094 -11.330 1.00 98.44 77 GLN A CA 1
ATOM 566 C C . GLN A 1 77 ? 14.736 -10.919 -10.165 1.00 98.44 77 GLN A C 1
ATOM 568 O O . GLN A 1 77 ? 14.527 -11.501 -9.103 1.00 98.44 77 GLN A O 1
ATOM 573 N N . PHE A 1 78 ? 15.754 -10.068 -10.304 1.00 98.19 78 PHE A N 1
ATOM 574 C CA . PHE A 1 78 ? 16.638 -9.734 -9.190 1.00 98.19 78 PHE A CA 1
ATOM 575 C C . PHE A 1 78 ? 15.859 -9.119 -8.013 1.00 98.19 78 PHE A C 1
ATOM 577 O O . PHE A 1 78 ? 15.981 -9.588 -6.885 1.00 98.19 78 PHE A O 1
ATOM 584 N N . ALA A 1 79 ? 15.000 -8.128 -8.265 1.00 98.00 79 ALA A N 1
ATOM 585 C CA . ALA A 1 79 ? 14.173 -7.529 -7.215 1.00 98.00 79 ALA A CA 1
ATOM 586 C C . ALA A 1 79 ? 13.179 -8.517 -6.583 1.00 98.00 79 ALA A C 1
ATOM 588 O O . ALA A 1 79 ? 12.904 -8.414 -5.394 1.00 98.00 79 ALA A O 1
ATOM 589 N N . ASN A 1 80 ? 12.656 -9.475 -7.348 1.00 96.12 80 ASN A N 1
ATOM 590 C CA . ASN A 1 80 ? 11.715 -10.476 -6.849 1.00 96.12 80 ASN A CA 1
ATOM 591 C C . ASN A 1 80 ? 12.382 -11.544 -5.960 1.00 96.12 80 ASN A C 1
ATOM 593 O O . ASN A 1 80 ? 11.719 -12.139 -5.115 1.00 96.12 80 ASN A O 1
ATOM 597 N N . ASN A 1 81 ? 13.683 -11.791 -6.146 1.00 96.69 81 ASN A N 1
ATOM 598 C CA . ASN A 1 81 ? 14.415 -12.853 -5.449 1.00 96.69 81 ASN A CA 1
ATOM 599 C C . ASN A 1 81 ? 15.355 -12.350 -4.337 1.00 96.69 81 ASN A C 1
ATOM 601 O O . ASN A 1 81 ? 15.833 -13.160 -3.547 1.00 96.69 81 ASN A O 1
ATOM 605 N N . ASP A 1 82 ? 15.619 -11.044 -4.246 1.00 97.31 82 ASP A N 1
ATOM 606 C CA . ASP A 1 82 ? 16.472 -10.458 -3.208 1.00 97.31 82 ASP A CA 1
ATOM 607 C C . ASP A 1 82 ? 15.800 -9.266 -2.516 1.00 97.31 82 ASP A C 1
ATOM 609 O O . ASP A 1 82 ? 15.490 -8.247 -3.136 1.00 97.31 82 ASP A O 1
ATOM 613 N N . THR A 1 83 ? 15.630 -9.363 -1.194 1.00 96.81 83 THR A N 1
ATOM 614 C CA . THR A 1 83 ? 14.982 -8.320 -0.385 1.00 96.81 83 THR A CA 1
ATOM 615 C C . THR A 1 83 ? 15.738 -6.991 -0.437 1.00 96.81 83 THR A C 1
ATOM 617 O O . THR A 1 83 ? 15.100 -5.937 -0.474 1.00 96.81 83 THR A O 1
ATOM 620 N N . PHE A 1 84 ? 17.078 -6.997 -0.475 1.00 97.94 84 PHE A N 1
ATOM 621 C CA . PHE A 1 84 ? 17.855 -5.751 -0.539 1.00 97.94 84 PHE A CA 1
ATOM 622 C C . PHE A 1 84 ? 17.564 -4.986 -1.833 1.00 97.94 84 PHE A C 1
ATOM 624 O O . PHE A 1 84 ? 17.335 -3.768 -1.819 1.00 97.94 84 PHE A O 1
ATOM 631 N N . ARG A 1 85 ? 17.483 -5.700 -2.959 1.00 98.25 85 ARG A N 1
ATOM 632 C CA . ARG A 1 85 ? 17.071 -5.113 -4.228 1.00 98.25 85 ARG A CA 1
ATOM 633 C C . ARG A 1 85 ? 15.594 -4.731 -4.236 1.00 98.25 85 ARG A C 1
ATOM 635 O O . ARG A 1 85 ? 15.289 -3.638 -4.719 1.00 98.25 85 ARG A O 1
ATOM 642 N N . ALA A 1 86 ? 14.706 -5.561 -3.685 1.00 98.12 86 ALA A N 1
ATOM 643 C CA . ALA A 1 86 ? 13.267 -5.300 -3.607 1.00 98.12 86 ALA A CA 1
ATOM 644 C C . ALA A 1 86 ? 12.960 -3.954 -2.936 1.00 98.12 86 ALA A C 1
ATOM 646 O O . ALA A 1 86 ? 12.180 -3.159 -3.459 1.00 98.12 86 ALA A O 1
ATOM 647 N N . VAL A 1 87 ? 13.633 -3.654 -1.817 1.00 98.12 87 VAL A N 1
ATOM 648 C CA . VAL A 1 87 ? 13.506 -2.365 -1.114 1.00 98.12 87 VAL A CA 1
ATOM 649 C C . VAL A 1 87 ? 13.799 -1.198 -2.059 1.00 98.12 87 VAL A C 1
ATOM 651 O O . VAL A 1 87 ? 13.030 -0.241 -2.138 1.00 98.12 87 VAL A O 1
ATOM 654 N N . THR A 1 88 ? 14.876 -1.295 -2.835 1.00 98.62 88 THR A N 1
ATOM 655 C CA . THR A 1 88 ? 15.288 -0.226 -3.754 1.00 98.62 88 THR A CA 1
ATOM 656 C C . THR A 1 88 ? 14.380 -0.140 -4.988 1.00 98.62 88 THR A C 1
ATOM 658 O O . THR A 1 88 ? 14.114 0.956 -5.481 1.00 98.62 88 THR A O 1
ATOM 661 N N . HIS A 1 89 ? 13.884 -1.276 -5.487 1.00 98.44 89 HIS A N 1
ATOM 662 C CA . HIS A 1 89 ? 12.890 -1.330 -6.562 1.00 98.44 89 HIS A CA 1
ATOM 663 C C . HIS A 1 89 ? 11.599 -0.609 -6.146 1.00 98.44 89 HIS A C 1
ATOM 665 O O . HIS A 1 89 ? 11.166 0.324 -6.822 1.00 98.44 89 HIS A O 1
ATOM 671 N N . ASN A 1 90 ? 11.049 -0.964 -4.982 1.00 98.25 90 ASN A N 1
ATOM 672 C CA . ASN A 1 90 ? 9.824 -0.370 -4.450 1.00 98.25 90 ASN A CA 1
ATOM 673 C C . ASN A 1 90 ? 9.996 1.123 -4.155 1.00 98.25 90 ASN A C 1
ATOM 675 O O . ASN A 1 90 ? 9.124 1.917 -4.494 1.00 98.25 90 ASN A O 1
ATOM 679 N N . LYS A 1 91 ? 11.155 1.540 -3.627 1.00 98.62 91 LYS A N 1
ATOM 680 C CA . LYS A 1 91 ? 11.482 2.963 -3.449 1.00 98.62 91 LYS A CA 1
ATOM 681 C C . LYS A 1 91 ? 11.383 3.743 -4.766 1.00 98.62 91 LYS A C 1
ATOM 683 O O . LYS A 1 91 ? 10.917 4.880 -4.777 1.00 98.62 91 LYS A O 1
ATOM 688 N N . GLY A 1 92 ? 11.816 3.146 -5.879 1.00 98.38 92 GLY A N 1
ATOM 689 C CA . GLY A 1 92 ? 11.695 3.740 -7.213 1.00 98.38 92 GLY A CA 1
ATOM 690 C C . GLY A 1 92 ? 10.241 3.984 -7.629 1.00 98.38 92 GLY A C 1
ATOM 691 O O . GLY A 1 92 ? 9.934 5.059 -8.134 1.00 98.38 92 GLY A O 1
ATOM 692 N N . VAL A 1 93 ? 9.345 3.032 -7.352 1.00 98.25 93 VAL A N 1
ATOM 693 C CA . VAL A 1 93 ? 7.896 3.188 -7.577 1.00 98.25 93 VAL A CA 1
ATOM 694 C C . VAL A 1 93 ? 7.331 4.301 -6.689 1.00 98.25 93 VAL A C 1
ATOM 696 O O . VAL A 1 93 ? 6.634 5.197 -7.168 1.00 98.25 93 VAL A O 1
ATOM 699 N N . MET A 1 94 ? 7.689 4.296 -5.404 1.00 98.44 94 MET A N 1
ATOM 700 C CA . MET A 1 94 ? 7.166 5.249 -4.426 1.00 98.44 94 MET A CA 1
ATOM 701 C C . MET A 1 94 ? 7.620 6.690 -4.665 1.00 98.44 94 MET A C 1
ATOM 703 O O . MET A 1 94 ? 6.845 7.604 -4.396 1.00 98.44 94 MET A O 1
ATOM 707 N N . ASN A 1 95 ? 8.796 6.917 -5.266 1.00 98.62 95 ASN A N 1
ATOM 708 C CA . ASN A 1 95 ? 9.213 8.253 -5.711 1.00 98.62 95 ASN A CA 1
ATOM 709 C C . ASN A 1 95 ? 8.109 8.958 -6.524 1.00 98.62 95 ASN A C 1
ATOM 711 O O . ASN A 1 95 ? 7.801 10.111 -6.250 1.00 98.62 95 ASN A O 1
ATOM 715 N N . GLY A 1 96 ? 7.511 8.275 -7.508 1.00 98.31 96 GLY A N 1
ATOM 716 C CA . GLY A 1 96 ? 6.459 8.854 -8.350 1.00 98.31 96 GLY A CA 1
ATOM 717 C C . GLY A 1 96 ? 5.115 8.946 -7.628 1.00 98.31 96 GLY A C 1
ATOM 718 O O . GLY A 1 96 ? 4.483 10.003 -7.613 1.00 98.31 96 GLY A O 1
ATOM 719 N N . THR A 1 97 ? 4.702 7.854 -6.979 1.00 98.31 97 THR A N 1
ATOM 720 C CA . THR A 1 97 ? 3.425 7.775 -6.253 1.00 98.31 97 THR A CA 1
ATOM 721 C C . THR A 1 97 ? 3.313 8.858 -5.181 1.00 98.31 97 THR A C 1
ATOM 723 O O . THR A 1 97 ? 2.303 9.559 -5.105 1.00 98.31 97 THR A O 1
ATOM 726 N N . ILE A 1 98 ? 4.361 9.045 -4.376 1.00 98.44 98 ILE A N 1
ATOM 727 C CA . ILE A 1 98 ? 4.360 10.022 -3.286 1.00 98.44 98 ILE A CA 1
ATOM 728 C C . ILE A 1 98 ? 4.452 11.458 -3.796 1.00 98.44 98 ILE A C 1
ATOM 730 O O . ILE A 1 98 ? 3.842 12.343 -3.196 1.00 98.44 98 ILE A O 1
ATOM 734 N N . SER A 1 99 ? 5.122 11.711 -4.924 1.00 98.56 99 SER A N 1
ATOM 735 C CA . SER A 1 99 ? 5.069 13.032 -5.561 1.00 98.56 99 SER A CA 1
ATOM 736 C C . SER A 1 99 ? 3.632 13.442 -5.894 1.00 98.56 99 SER A C 1
ATOM 738 O O . SER A 1 99 ? 3.232 14.557 -5.561 1.00 98.56 99 SER A O 1
ATOM 740 N N . VAL A 1 100 ? 2.835 12.541 -6.479 1.00 98.50 100 VAL A N 1
ATOM 741 C CA . VAL A 1 100 ? 1.421 12.816 -6.796 1.00 98.50 100 VAL A CA 1
ATOM 742 C C . VAL A 1 100 ? 0.577 12.930 -5.523 1.00 98.50 100 VAL A C 1
ATOM 744 O O . VAL A 1 100 ? -0.229 13.854 -5.407 1.00 98.50 100 VAL A O 1
ATOM 747 N N . ALA A 1 101 ? 0.781 12.041 -4.545 1.00 98.25 101 ALA A N 1
ATOM 748 C CA . ALA A 1 101 ? 0.078 12.091 -3.262 1.00 98.25 101 ALA A CA 1
ATOM 749 C C . ALA A 1 101 ? 0.282 13.440 -2.557 1.00 98.25 101 ALA A C 1
ATOM 751 O O . ALA A 1 101 ? -0.682 14.091 -2.163 1.00 98.25 101 ALA A O 1
ATOM 752 N N . ASN A 1 102 ? 1.528 13.907 -2.471 1.00 98.38 102 ASN A N 1
ATOM 753 C CA . ASN A 1 102 ? 1.842 15.195 -1.862 1.00 98.38 102 ASN A CA 1
ATOM 754 C C . ASN A 1 102 ? 1.240 16.364 -2.659 1.00 98.38 102 ASN A C 1
ATOM 756 O O . ASN A 1 102 ? 0.682 17.279 -2.058 1.00 98.38 102 ASN A O 1
ATOM 760 N N . ALA A 1 103 ? 1.293 16.323 -3.996 1.00 98.62 103 ALA A N 1
ATOM 761 C CA . ALA A 1 103 ? 0.697 17.355 -4.851 1.00 98.62 103 ALA A CA 1
ATOM 762 C C . ALA A 1 103 ? -0.834 17.456 -4.705 1.00 98.62 103 ALA A C 1
ATOM 764 O O . ALA A 1 103 ? -1.410 18.513 -4.945 1.00 98.62 103 ALA A O 1
ATOM 765 N N . THR A 1 104 ? -1.488 16.370 -4.287 1.00 98.25 104 THR A N 1
ATOM 766 C CA . THR A 1 104 ? -2.947 16.271 -4.098 1.00 98.25 104 THR A CA 1
ATOM 767 C C . THR A 1 104 ? -3.368 16.272 -2.624 1.00 98.25 104 THR A C 1
ATOM 769 O O . THR A 1 104 ? -4.520 15.975 -2.303 1.00 98.25 104 THR A O 1
ATOM 772 N N . GLY A 1 105 ? -2.449 16.603 -1.708 1.00 97.94 105 GLY A N 1
ATOM 773 C CA . GLY A 1 105 ? -2.736 16.709 -0.274 1.00 97.94 105 GLY A CA 1
ATOM 774 C C . GLY A 1 105 ? -3.099 15.385 0.409 1.00 97.94 105 GLY A C 1
ATOM 775 O O . GLY A 1 105 ? -3.752 15.397 1.450 1.00 97.94 105 GLY A O 1
ATOM 776 N N . GLN A 1 106 ? -2.711 14.246 -0.166 1.00 98.00 106 GLN A N 1
ATOM 777 C CA . GLN A 1 106 ? -2.949 12.921 0.408 1.00 98.00 106 GLN A CA 1
ATOM 778 C C . GLN A 1 106 ? -1.902 12.566 1.475 1.00 98.00 106 GLN A C 1
ATOM 780 O O . GLN A 1 106 ? -0.770 13.055 1.456 1.00 98.00 106 GLN A O 1
ATOM 785 N N . ASP A 1 107 ? -2.260 11.674 2.405 1.00 98.12 107 ASP A N 1
ATOM 786 C CA . ASP A 1 107 ? -1.319 11.179 3.414 1.00 98.12 107 ASP A CA 1
ATOM 787 C C . ASP A 1 107 ? -0.335 10.171 2.800 1.00 98.12 107 ASP A C 1
ATOM 789 O O . ASP A 1 107 ? -0.633 8.987 2.628 1.00 98.12 107 ASP A O 1
ATOM 793 N N . SER A 1 108 ? 0.875 10.645 2.509 1.00 97.88 108 SER A N 1
ATOM 794 C CA . SER A 1 108 ? 1.958 9.823 1.968 1.00 97.88 108 SER A CA 1
ATOM 795 C C . SER A 1 108 ? 2.397 8.689 2.894 1.00 97.88 108 SER A C 1
ATOM 797 O O . SER A 1 108 ? 2.752 7.619 2.408 1.00 97.88 108 SER A O 1
ATOM 799 N N . ARG A 1 109 ? 2.328 8.864 4.220 1.00 98.31 109 ARG A N 1
ATOM 800 C CA . ARG A 1 109 ? 2.751 7.829 5.175 1.00 98.31 109 ARG A CA 1
ATOM 801 C C . ARG A 1 109 ? 1.772 6.662 5.180 1.00 98.31 109 ARG A C 1
ATOM 803 O O . ARG A 1 109 ? 2.200 5.516 5.285 1.00 98.31 109 ARG A O 1
ATOM 810 N N . ALA A 1 110 ? 0.475 6.937 5.043 1.00 97.50 110 ALA A N 1
ATOM 811 C CA . ALA A 1 110 ? -0.537 5.889 4.932 1.00 97.50 110 ALA A CA 1
ATOM 812 C C . ALA A 1 110 ? -0.340 5.042 3.663 1.00 97.50 110 ALA A C 1
ATOM 814 O O . ALA A 1 110 ? -0.413 3.815 3.728 1.00 97.50 110 ALA A O 1
ATOM 815 N N . ILE A 1 111 ? -0.025 5.690 2.536 1.00 97.88 111 ILE A N 1
ATOM 816 C CA . ILE A 1 111 ? 0.256 5.015 1.261 1.00 97.88 111 ILE A CA 1
ATOM 817 C C . ILE A 1 111 ? 1.524 4.155 1.367 1.00 97.88 111 ILE A C 1
ATOM 819 O O . ILE A 1 111 ? 1.482 2.978 1.019 1.00 97.88 111 ILE A O 1
ATOM 823 N N . GLU A 1 112 ? 2.625 4.707 1.888 1.00 98.00 112 GLU A N 1
ATOM 824 C CA . GLU A 1 112 ? 3.888 3.976 2.100 1.00 98.00 112 GLU A CA 1
ATOM 825 C C . GLU A 1 112 ? 3.697 2.744 2.995 1.00 98.00 112 GLU A C 1
ATOM 827 O O . GLU A 1 112 ? 4.119 1.639 2.646 1.00 98.00 112 GLU A O 1
ATOM 832 N N . ALA A 1 113 ? 3.007 2.908 4.130 1.00 97.56 113 ALA A N 1
ATOM 833 C CA . ALA A 1 113 ? 2.744 1.813 5.059 1.00 97.56 113 ALA A CA 1
ATOM 834 C C . ALA A 1 113 ? 1.957 0.675 4.390 1.00 97.56 113 ALA A C 1
ATOM 836 O O . ALA A 1 113 ? 2.311 -0.496 4.546 1.00 97.56 113 ALA A O 1
ATOM 837 N N . ALA A 1 114 ? 0.917 1.012 3.622 1.00 96.81 114 ALA A N 1
ATOM 838 C CA . ALA A 1 114 ? 0.105 0.039 2.903 1.00 96.81 114 ALA A CA 1
ATOM 839 C C . ALA A 1 114 ? 0.908 -0.682 1.811 1.00 96.81 114 ALA A C 1
ATOM 841 O O . ALA A 1 114 ? 0.898 -1.913 1.749 1.00 96.81 114 ALA A O 1
ATOM 842 N N . ALA A 1 115 ? 1.618 0.081 0.973 1.00 96.94 115 ALA A N 1
ATOM 843 C CA . ALA A 1 115 ? 2.366 -0.436 -0.167 1.00 96.94 115 ALA A CA 1
ATOM 844 C C . ALA A 1 115 ? 3.460 -1.413 0.278 1.00 96.94 115 ALA A C 1
ATOM 846 O O . ALA A 1 115 ? 3.545 -2.533 -0.231 1.00 96.94 115 ALA A O 1
ATOM 847 N N . HIS A 1 116 ? 4.252 -1.034 1.282 1.00 96.94 116 HIS A N 1
ATOM 848 C CA . HIS A 1 116 ? 5.328 -1.880 1.785 1.00 96.94 116 HIS A CA 1
ATOM 849 C C . HIS A 1 116 ? 4.819 -3.105 2.555 1.00 96.94 116 HIS A C 1
ATOM 851 O O . HIS A 1 116 ? 5.373 -4.194 2.386 1.00 96.94 116 HIS A O 1
ATOM 857 N N . ALA A 1 117 ? 3.741 -2.977 3.339 1.00 96.50 117 ALA A N 1
ATOM 858 C CA . ALA A 1 117 ? 3.114 -4.129 3.992 1.00 96.50 117 ALA A CA 1
ATOM 859 C C . ALA A 1 117 ? 2.549 -5.127 2.969 1.00 96.50 117 ALA A C 1
ATOM 861 O O . ALA A 1 117 ? 2.698 -6.338 3.138 1.00 96.50 117 ALA A O 1
ATOM 862 N N . TYR A 1 118 ? 1.940 -4.626 1.889 1.00 95.81 118 TYR A N 1
ATOM 863 C CA . TYR A 1 118 ? 1.423 -5.462 0.809 1.00 95.81 118 TYR A CA 1
ATOM 864 C C . TYR A 1 118 ? 2.545 -6.173 0.047 1.00 95.81 118 TYR A C 1
ATOM 866 O O . TYR A 1 118 ? 2.447 -7.374 -0.191 1.00 95.81 118 TYR A O 1
ATOM 874 N N . ALA A 1 119 ? 3.637 -5.470 -0.265 1.00 95.06 119 ALA A N 1
ATOM 875 C CA . ALA A 1 119 ? 4.795 -6.051 -0.944 1.00 95.06 119 ALA A CA 1
ATOM 876 C C . ALA A 1 119 ? 5.476 -7.165 -0.126 1.00 95.06 119 ALA A C 1
ATOM 878 O O . ALA A 1 119 ? 5.987 -8.123 -0.697 1.00 95.06 119 ALA A O 1
ATOM 879 N N . ALA A 1 120 ? 5.467 -7.064 1.207 1.00 93.56 120 ALA A N 1
ATOM 880 C CA . ALA A 1 120 ? 6.040 -8.070 2.104 1.00 93.56 120 ALA A CA 1
ATOM 881 C C . ALA A 1 120 ? 5.074 -9.220 2.450 1.00 93.56 120 ALA A C 1
ATOM 883 O O . ALA A 1 120 ? 5.447 -10.150 3.175 1.00 93.56 120 ALA A O 1
ATOM 884 N N . LYS A 1 121 ? 3.822 -9.170 1.978 1.00 88.25 121 LYS A N 1
ATOM 885 C CA . LYS A 1 121 ? 2.828 -10.200 2.273 1.00 88.25 121 LYS A CA 1
ATOM 886 C C . LYS A 1 121 ? 3.285 -11.534 1.681 1.00 88.25 121 LYS A C 1
ATOM 888 O O . LYS A 1 121 ? 3.401 -11.680 0.468 1.00 88.25 121 LYS A O 1
ATOM 893 N N . LYS A 1 122 ? 3.469 -12.545 2.535 1.00 70.19 122 LYS A N 1
ATOM 894 C CA . LYS A 1 122 ? 3.617 -13.925 2.064 1.00 70.19 122 LYS A CA 1
ATOM 895 C C . LYS A 1 122 ? 2.308 -14.368 1.419 1.00 70.19 122 LYS A C 1
ATOM 897 O O . LYS A 1 122 ? 1.255 -14.361 2.061 1.00 70.19 122 LYS A O 1
ATOM 902 N N . TRP A 1 123 ? 2.379 -14.756 0.154 1.00 55.69 123 TRP A N 1
ATOM 903 C CA . TRP A 1 123 ? 1.321 -15.529 -0.474 1.00 55.69 123 TRP A CA 1
ATOM 904 C C . TRP A 1 123 ? 1.369 -16.920 0.155 1.00 55.69 123 TRP A C 1
ATOM 906 O O . TRP A 1 123 ? 2.290 -17.687 -0.108 1.00 55.69 123 TRP A O 1
ATOM 916 N N . ASN A 1 124 ? 0.423 -17.219 1.046 1.00 38.62 124 ASN A N 1
ATOM 917 C CA . ASN A 1 124 ? 0.141 -18.607 1.389 1.00 38.62 124 ASN A CA 1
ATOM 918 C C . ASN A 1 124 ? -0.504 -19.223 0.144 1.00 38.62 124 ASN A C 1
ATOM 920 O O . ASN A 1 124 ? -1.704 -19.046 -0.068 1.00 38.62 124 ASN A O 1
ATOM 924 N N . VAL A 1 125 ? 0.328 -19.821 -0.711 1.00 36.94 125 VAL A N 1
ATOM 925 C CA . VAL A 1 125 ? -0.110 -20.834 -1.678 1.00 36.94 125 VAL A CA 1
ATOM 926 C C . VAL A 1 125 ? -0.485 -22.101 -0.926 1.00 36.94 125 VAL A C 1
ATOM 928 O O . VAL A 1 125 ? 0.244 -22.438 0.036 1.00 36.94 125 VAL A O 1
#

Foldseek 3Di:
DDDDDDDDDPDPDPCWVVQLVVLVVCQVVCCVVVVDHDDDRGDDLLPPVDDDDDDDDDDQVVCPHDVSVVVVVVLVVCLVVDVVSVVVVVVVVLVVVVVVCVVVVHDSVSVVVNSVVVSPDDDPD

Sequence (125 aa):
MLIVELLIDVGDAMGANVTNTMCEAIAPLIEKVSGGRVLLRILSNYSTKRMVTATAVFDKDSVGGEKIVDDMISAFQFANNDTFRAVTHNKGVMNGTISVANATGQDSRAIEAAAHAYAAKKWNV

Organism: NCBI:txid1455914

Radius of gyration: 20.16 Å; chains: 1; bounding box: 41×38×58 Å

pLDDT: mean 95.68, std 8.75, range [36.94, 98.62]